Protein AF-A0A958B9P5-F1 (afdb_monomer)

Secondary structure (DSSP, 8-state):
----EEEEEEEEEETTTEEEEEEEEE-TT-----HHHHHHHHHHH-TT--EE--PPPGGG---SS--EEEEEPPTT----TTT-HHHHHHHHHHH--

Nearest PDB structures (foldseek):
  7oyb-assembly1_Y2  TM=4.780E-01  e=2.927E-01  Danio rerio
  8p5d-assembly1_SY0  TM=4.773E-01  e=3.104E-01  Spraguea lophii 42_110
  6hcq-assembly1_Z2  TM=4.654E-01  e=2.927E-01  Oryctolagus cuniculus
  6dxi-assembly1_A  TM=3.518E-01  e=1.434E+00  Nostoc sp.
  3tfe-assembly2_B  TM=3.453E-01  e=5.232E+00  Nostoc sp. PCC 7120 = FACHB-418

Structure (mmCIF, N/CA/C/O backbone):
data_AF-A0A958B9P5-F1
#
_entry.id   AF-A0A958B9P5-F1
#
loop_
_atom_site.group_PDB
_atom_site.id
_atom_site.type_symbol
_atom_site.label_atom_id
_atom_site.label_alt_id
_atom_site.label_comp_id
_atom_site.label_asym_id
_atom_site.label_entity_id
_atom_site.label_seq_id
_atom_site.pdbx_PDB_ins_code
_atom_site.Cartn_x
_atom_site.Cartn_y
_atom_site.Cartn_z
_atom_site.occupancy
_atom_site.B_iso_or_equiv
_atom_site.auth_seq_id
_atom_site.auth_comp_id
_atom_site.auth_asym_id
_atom_site.auth_atom_id
_atom_site.pdbx_PDB_model_num
ATOM 1 N N . MET A 1 1 ? -9.042 -15.551 11.762 1.00 55.03 1 MET A N 1
ATOM 2 C CA . MET A 1 1 ? -9.021 -14.893 10.440 1.00 55.03 1 MET A CA 1
ATOM 3 C C . MET A 1 1 ? -9.470 -13.467 10.673 1.00 55.03 1 MET A C 1
ATOM 5 O O . MET A 1 1 ? -10.375 -13.279 11.473 1.00 55.03 1 MET A O 1
ATOM 9 N N . THR A 1 2 ? -8.757 -12.481 10.140 1.00 61.97 2 THR A N 1
ATOM 10 C CA . THR A 1 2 ? -9.078 -11.067 10.376 1.00 61.97 2 THR A CA 1
ATOM 11 C C . THR A 1 2 ? -10.242 -10.676 9.473 1.00 61.97 2 THR A C 1
ATOM 13 O O . THR A 1 2 ? -10.171 -10.958 8.283 1.00 61.97 2 THR A O 1
ATOM 16 N N . ASP A 1 3 ? -11.260 -9.987 9.992 1.00 89.06 3 ASP A N 1
ATOM 17 C CA . ASP A 1 3 ? -12.396 -9.466 9.205 1.00 89.06 3 ASP A CA 1
ATOM 18 C C . ASP A 1 3 ? -12.010 -8.238 8.352 1.00 89.06 3 ASP A C 1
ATOM 20 O O . ASP A 1 3 ? -12.790 -7.304 8.174 1.00 89.06 3 ASP A O 1
ATOM 24 N N . ALA A 1 4 ? -10.765 -8.182 7.879 1.00 95.38 4 ALA A N 1
ATOM 25 C CA . ALA A 1 4 ? -10.291 -7.098 7.038 1.00 95.38 4 ALA A CA 1
ATOM 26 C C . ALA A 1 4 ? -10.899 -7.237 5.636 1.00 95.38 4 ALA A C 1
ATOM 28 O O . ALA A 1 4 ? -10.882 -8.306 5.030 1.00 95.38 4 ALA A O 1
ATOM 29 N N . LEU A 1 5 ? -11.424 -6.133 5.123 1.00 96.75 5 LEU A N 1
ATOM 30 C CA . LEU A 1 5 ? -11.968 -6.001 3.784 1.00 96.75 5 LEU A CA 1
ATOM 31 C C . LEU A 1 5 ? -10.946 -5.312 2.889 1.00 96.75 5 LEU A C 1
ATOM 33 O O . LEU A 1 5 ? -10.287 -4.363 3.314 1.00 96.75 5 LEU A O 1
ATOM 37 N N . VAL A 1 6 ? -10.868 -5.756 1.636 1.00 97.69 6 VAL A N 1
ATOM 38 C CA . VAL A 1 6 ? -10.114 -5.082 0.578 1.00 97.69 6 VAL A CA 1
ATOM 39 C C . VAL A 1 6 ? -11.104 -4.518 -0.429 1.00 97.69 6 VAL A C 1
ATOM 41 O O . VAL A 1 6 ? -11.823 -5.256 -1.098 1.00 97.69 6 VAL A O 1
ATOM 44 N N . GLN A 1 7 ? -11.146 -3.196 -0.538 1.00 98.00 7 GLN A N 1
ATOM 45 C CA . GLN A 1 7 ? -11.993 -2.489 -1.489 1.00 98.00 7 GLN A CA 1
ATOM 46 C C . GLN A 1 7 ? -11.133 -1.922 -2.616 1.00 98.00 7 GLN A C 1
ATOM 48 O O . GLN A 1 7 ? -10.230 -1.125 -2.366 1.00 98.00 7 GLN A O 1
ATOM 53 N N . THR A 1 8 ? -11.462 -2.267 -3.862 1.00 97.88 8 THR A N 1
ATOM 54 C CA . THR A 1 8 ? -10.938 -1.557 -5.037 1.00 97.88 8 THR A CA 1
ATOM 55 C C . THR A 1 8 ? -11.691 -0.245 -5.214 1.00 97.88 8 THR A C 1
ATOM 57 O O . THR A 1 8 ? -12.921 -0.244 -5.251 1.00 97.88 8 THR A O 1
ATOM 60 N N . VAL A 1 9 ? -10.960 0.865 -5.304 1.00 98.00 9 VAL A N 1
ATOM 61 C CA . VAL A 1 9 ? -11.544 2.201 -5.471 1.00 98.00 9 VAL A CA 1
ATOM 62 C C . VAL A 1 9 ? -11.522 2.608 -6.939 1.00 98.00 9 VAL A C 1
ATOM 64 O O . VAL A 1 9 ? -12.569 2.883 -7.515 1.00 98.00 9 VAL A O 1
ATOM 67 N N . GLU A 1 10 ? -10.339 2.622 -7.548 1.00 98.06 10 GLU A N 1
ATOM 68 C CA . GLU A 1 10 ? -10.150 3.014 -8.945 1.00 98.06 10 GLU A CA 1
ATOM 69 C C . GLU A 1 10 ? -8.815 2.502 -9.498 1.00 98.06 10 GLU 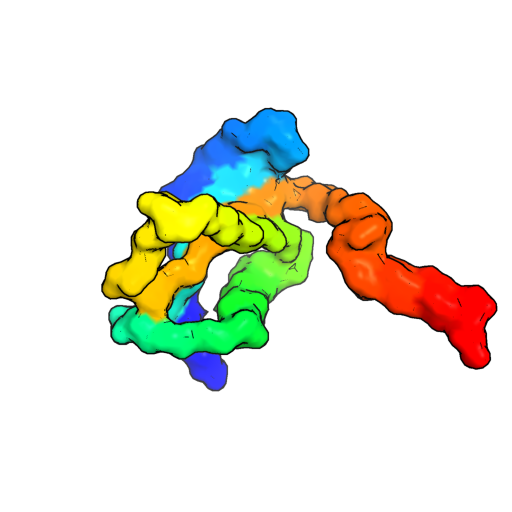A C 1
ATOM 71 O O . GLU A 1 10 ? -7.918 2.112 -8.746 1.00 98.06 10 GLU A O 1
ATOM 76 N N . THR A 1 11 ? -8.669 2.553 -10.821 1.00 97.94 11 THR A N 1
ATOM 77 C CA . THR A 1 11 ? -7.416 2.272 -11.526 1.00 97.94 11 THR A CA 1
ATOM 78 C C . THR A 1 11 ? -7.056 3.470 -12.394 1.00 97.94 11 THR A C 1
ATOM 80 O O . THR A 1 11 ? -7.879 3.938 -13.180 1.00 97.94 11 THR A O 1
ATOM 83 N N . PHE A 1 12 ? -5.820 3.952 -12.279 1.00 97.25 12 PHE A N 1
ATOM 84 C CA . PHE A 1 12 ? -5.333 5.111 -13.024 1.00 97.25 12 PHE A CA 1
ATOM 85 C C . PHE A 1 12 ? -3.875 4.937 -13.461 1.00 97.25 12 PHE A C 1
ATOM 87 O O . PHE A 1 12 ? -3.131 4.109 -12.936 1.00 97.25 12 PHE A O 1
ATOM 94 N N . HIS A 1 13 ? -3.452 5.727 -14.449 1.00 96.69 13 HIS A N 1
ATOM 95 C CA . HIS A 1 13 ? -2.075 5.710 -14.932 1.00 96.69 13 HIS A CA 1
ATOM 96 C C . HIS A 1 13 ? -1.180 6.620 -14.081 1.00 96.69 13 HIS A C 1
ATOM 98 O O . HIS A 1 13 ? -1.386 7.832 -14.032 1.00 96.69 13 HIS A O 1
ATOM 104 N N . ALA A 1 14 ? -0.155 6.044 -13.456 1.00 94.00 14 ALA A N 1
ATOM 105 C CA . ALA A 1 14 ? 0.891 6.757 -12.735 1.00 94.00 14 ALA A CA 1
ATOM 106 C C . ALA A 1 14 ? 2.201 6.712 -13.551 1.00 94.00 14 ALA A C 1
ATOM 108 O O . ALA A 1 14 ? 2.694 5.615 -13.822 1.00 94.00 14 ALA A O 1
ATOM 109 N N . PRO A 1 15 ? 2.825 7.856 -13.901 1.00 88.38 15 PRO A N 1
ATOM 110 C CA . PRO A 1 15 ? 3.951 7.901 -14.845 1.00 88.38 15 PRO A CA 1
ATOM 111 C C . PRO A 1 15 ? 5.142 6.974 -14.538 1.00 88.38 15 PRO A C 1
ATOM 113 O O . PRO A 1 15 ? 5.820 6.533 -15.457 1.00 88.38 15 PRO A O 1
ATOM 116 N N . GLN A 1 16 ? 5.404 6.668 -13.261 1.00 86.62 16 GLN A N 1
ATOM 117 C CA . GLN A 1 16 ? 6.530 5.818 -12.831 1.00 86.62 16 GLN A CA 1
ATOM 118 C C . GLN A 1 16 ? 6.158 4.344 -12.626 1.00 86.62 16 GLN A C 1
ATOM 120 O O . GLN A 1 16 ? 7.035 3.488 -12.517 1.00 86.62 16 GLN A O 1
ATOM 125 N N . TRP A 1 17 ? 4.865 4.044 -12.538 1.00 90.19 17 TRP A N 1
ATOM 126 C CA . TRP A 1 17 ? 4.375 2.725 -12.142 1.00 90.19 17 TRP A CA 1
ATOM 127 C C . TRP A 1 17 ? 3.429 2.104 -13.161 1.00 90.19 17 TRP A C 1
ATOM 129 O O . TRP A 1 17 ? 3.101 0.937 -13.018 1.00 90.19 17 TRP A O 1
ATOM 139 N N . GLY A 1 18 ? 3.015 2.827 -14.201 1.00 93.31 18 GLY A N 1
ATOM 140 C CA . GLY A 1 18 ? 2.043 2.338 -15.173 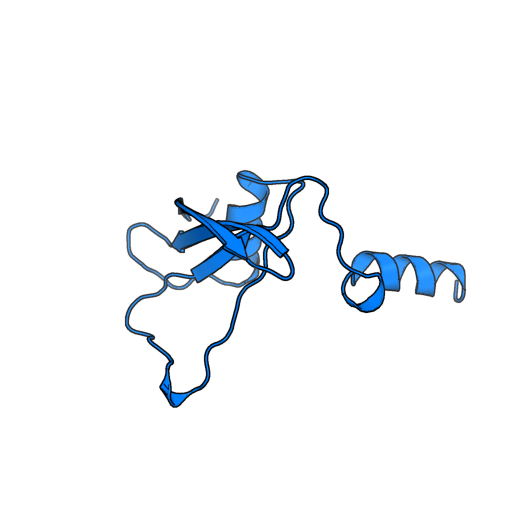1.00 93.31 18 GLY A CA 1
ATOM 141 C C . GLY A 1 18 ? 0.620 2.353 -14.611 1.00 93.31 18 GLY A C 1
ATOM 142 O O . GLY A 1 18 ? 0.231 3.296 -13.930 1.00 93.31 18 GLY A O 1
ATOM 143 N N . SER A 1 19 ? -0.178 1.333 -14.936 1.00 96.50 19 SER A N 1
ATOM 144 C CA . SER A 1 19 ? -1.566 1.217 -14.464 1.00 96.50 19 SER A CA 1
ATOM 145 C C . SER A 1 19 ? -1.614 0.743 -13.009 1.00 96.50 19 SER A C 1
ATOM 147 O O . SER A 1 19 ? -1.361 -0.428 -12.719 1.00 96.50 19 SER A O 1
ATOM 149 N N . VAL A 1 20 ? -1.918 1.661 -12.097 1.00 97.56 20 VAL A N 1
ATOM 150 C CA . VAL A 1 20 ? -1.958 1.428 -10.652 1.00 97.56 20 VAL A CA 1
ATOM 151 C C . VAL A 1 20 ? -3.407 1.346 -10.194 1.00 97.56 20 VAL A C 1
ATOM 153 O O . VAL A 1 20 ? -4.242 2.146 -10.610 1.00 97.56 20 VAL A O 1
ATOM 156 N N . THR A 1 21 ? -3.709 0.388 -9.321 1.00 98.19 21 THR A N 1
ATOM 157 C CA . THR A 1 21 ? -5.039 0.237 -8.717 1.00 98.19 21 THR A CA 1
ATOM 158 C C . THR A 1 21 ? -5.002 0.681 -7.264 1.00 98.19 21 THR A C 1
ATOM 160 O O . THR A 1 21 ? -4.230 0.151 -6.467 1.00 98.19 21 THR A O 1
ATOM 163 N N . TYR A 1 22 ? -5.831 1.660 -6.923 1.00 97.94 22 TYR A N 1
ATOM 164 C CA . TYR A 1 22 ? -5.984 2.153 -5.563 1.00 97.94 22 TYR A CA 1
ATOM 165 C C . TYR A 1 22 ? -6.933 1.248 -4.773 1.00 97.94 22 TYR A C 1
ATOM 167 O O . TYR A 1 22 ? -8.075 1.001 -5.175 1.00 97.94 22 TYR A O 1
ATOM 175 N N . LEU A 1 23 ? -6.440 0.764 -3.635 1.00 98.38 23 LEU A N 1
ATOM 176 C CA . LEU A 1 23 ? -7.139 -0.108 -2.708 1.00 98.38 23 LEU A CA 1
ATOM 177 C C . LEU A 1 23 ? -7.274 0.551 -1.331 1.00 98.38 23 LEU A C 1
ATOM 179 O O . LEU A 1 23 ? -6.380 1.262 -0.858 1.00 98.38 23 LEU A O 1
ATOM 183 N N . LYS A 1 24 ? -8.373 0.230 -0.652 1.00 97.81 24 LYS A N 1
ATOM 184 C CA . LYS A 1 24 ? -8.557 0.460 0.783 1.00 97.81 24 LYS A CA 1
ATOM 185 C C . LYS A 1 24 ? -8.575 -0.875 1.511 1.00 97.81 24 LYS A C 1
ATOM 187 O O . LYS A 1 24 ? -9.269 -1.791 1.078 1.00 97.81 24 LYS A O 1
ATOM 192 N N . VAL A 1 25 ? -7.865 -0.951 2.630 1.00 97.69 25 VAL A N 1
ATOM 193 C CA . VAL A 1 25 ? -7.915 -2.080 3.563 1.00 97.69 25 VAL A CA 1
ATOM 194 C C . VAL A 1 25 ? -8.403 -1.575 4.914 1.00 97.69 25 VAL A C 1
ATOM 196 O O . VAL A 1 25 ? -7.851 -0.614 5.445 1.00 97.69 25 VAL A O 1
ATOM 199 N N . TYR A 1 26 ? -9.468 -2.168 5.445 1.00 97.50 26 TYR A N 1
ATOM 200 C CA . TYR A 1 26 ? -10.116 -1.723 6.685 1.00 97.50 26 TYR A CA 1
ATOM 201 C C . TYR A 1 26 ? -10.990 -2.838 7.263 1.00 97.50 26 TYR A C 1
ATOM 203 O O . TYR A 1 26 ? -11.361 -3.764 6.549 1.00 97.50 26 TYR A O 1
ATOM 211 N N . THR A 1 27 ? -11.344 -2.767 8.544 1.00 97.06 27 THR A N 1
ATOM 212 C CA . THR A 1 27 ? -12.404 -3.623 9.107 1.00 97.06 27 THR A CA 1
ATOM 213 C C . THR A 1 27 ? -13.760 -2.916 9.013 1.00 97.06 27 THR A C 1
ATOM 215 O O . THR A 1 27 ? -13.790 -1.684 9.007 1.00 97.06 27 THR A O 1
ATOM 218 N N . PRO A 1 28 ? -14.900 -3.636 8.991 1.00 95.50 28 PRO A N 1
ATOM 219 C CA . PRO A 1 28 ? -16.231 -3.019 8.952 1.00 95.50 28 PRO A CA 1
ATOM 220 C C . PRO A 1 28 ? -16.488 -1.987 10.060 1.00 95.50 28 PRO A C 1
ATOM 222 O O . PRO A 1 28 ? -17.267 -1.058 9.872 1.00 95.50 28 PRO A O 1
ATOM 225 N N . ASP A 1 29 ? -15.835 -2.156 11.211 1.00 94.94 29 ASP A N 1
ATOM 226 C CA . ASP A 1 29 ? -15.910 -1.275 12.378 1.00 94.94 29 ASP A CA 1
ATOM 227 C C . ASP A 1 29 ? -14.726 -0.295 12.496 1.00 94.94 29 ASP A C 1
ATOM 229 O O . ASP A 1 29 ? -14.587 0.372 13.519 1.00 94.94 29 ASP A O 1
ATOM 233 N N . TYR A 1 30 ? -13.879 -0.203 11.464 1.00 93.94 30 TYR A N 1
ATOM 234 C CA . TYR A 1 30 ? -12.695 0.661 11.395 1.00 93.94 30 TYR A CA 1
ATOM 235 C C . TYR A 1 30 ? -11.752 0.526 12.595 1.00 93.94 30 TYR A C 1
ATOM 237 O O . TYR A 1 30 ? -11.180 1.509 13.064 1.00 93.94 30 TYR A O 1
ATOM 245 N N . LYS A 1 31 ? -11.573 -0.689 13.111 1.00 95.12 31 LYS A N 1
ATOM 246 C CA . LYS A 1 31 ? -10.540 -0.976 14.104 1.00 95.12 31 LYS A CA 1
ATOM 247 C C . LYS A 1 31 ? -9.147 -0.917 13.468 1.00 95.12 31 LYS A C 1
ATOM 249 O O . LYS A 1 31 ? -8.989 -1.282 12.301 1.00 95.12 31 LYS A O 1
ATOM 254 N N . PRO A 1 32 ? -8.120 -0.518 14.240 1.00 95.25 32 PRO A N 1
ATOM 255 C CA . PRO A 1 32 ? -6.740 -0.576 13.781 1.00 95.25 32 PRO 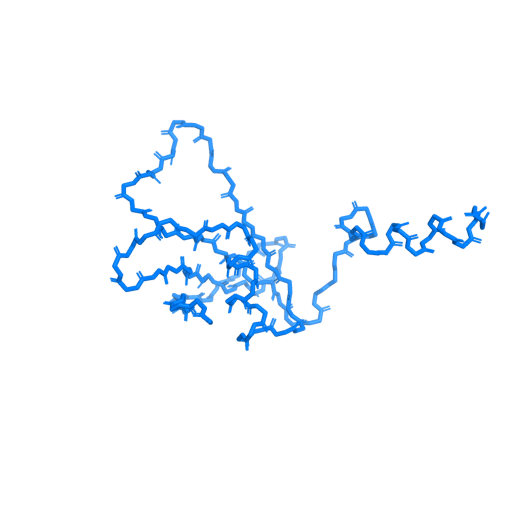A CA 1
ATOM 256 C C . PRO A 1 32 ? -6.348 -1.983 13.325 1.00 95.25 32 PRO A C 1
ATOM 258 O O . PRO A 1 32 ? -6.658 -2.975 13.991 1.00 95.25 32 PRO A O 1
ATOM 261 N N . LEU A 1 33 ? -5.598 -2.053 12.229 1.00 95.50 33 LEU A N 1
ATOM 262 C CA . LEU A 1 33 ? -4.957 -3.270 11.748 1.00 95.50 33 LEU A CA 1
ATOM 263 C C . LEU A 1 33 ? -3.447 -3.170 11.975 1.00 95.50 33 LEU A C 1
ATOM 265 O O . LEU A 1 33 ? -2.825 -2.126 11.781 1.00 95.50 33 LEU A O 1
ATOM 269 N N . SER A 1 34 ? -2.827 -4.276 12.373 1.00 95.69 34 SER A N 1
ATOM 270 C CA . SER A 1 34 ? -1.370 -4.388 12.316 1.00 95.69 34 SER A CA 1
ATOM 271 C C . SER A 1 34 ? -0.898 -4.483 10.864 1.00 95.69 34 SER A C 1
ATOM 273 O O . SER A 1 34 ? -1.637 -4.937 9.988 1.00 95.69 34 SER A O 1
ATOM 275 N N . TRP A 1 35 ? 0.371 -4.147 10.622 1.00 95.12 35 TRP A N 1
ATOM 276 C CA . TRP A 1 35 ? 0.996 -4.323 9.308 1.00 95.12 35 TRP A CA 1
ATOM 277 C C . TRP A 1 35 ? 0.797 -5.742 8.749 1.00 95.12 35 TRP A C 1
ATOM 279 O O . TRP A 1 35 ? 0.437 -5.901 7.586 1.00 95.12 35 TRP A O 1
ATOM 289 N N . LEU A 1 36 ? 0.951 -6.775 9.589 1.00 96.19 36 LEU A N 1
ATOM 290 C CA . LEU A 1 36 ? 0.789 -8.171 9.174 1.00 96.19 36 LEU A CA 1
ATOM 291 C C . LEU A 1 36 ? -0.648 -8.477 8.732 1.00 96.19 36 LEU A C 1
ATOM 293 O O . LEU A 1 36 ? -0.850 -9.226 7.783 1.00 96.19 36 LEU A O 1
ATOM 297 N N . GLN A 1 37 ? -1.647 -7.892 9.396 1.00 96.88 37 GLN A N 1
ATOM 298 C CA . GLN A 1 37 ? -3.048 -8.075 9.017 1.00 96.88 37 GLN A CA 1
ATOM 299 C C . GLN A 1 37 ? -3.382 -7.370 7.702 1.00 96.88 37 GLN A C 1
ATOM 301 O O . GLN A 1 37 ? -4.108 -7.941 6.893 1.00 96.88 37 GLN A O 1
ATOM 306 N N . VAL A 1 38 ? -2.838 -6.169 7.470 1.00 97.06 38 VAL A N 1
ATOM 307 C CA . VAL A 1 38 ? -2.975 -5.469 6.182 1.00 97.06 38 VAL A CA 1
ATOM 308 C C . VAL A 1 38 ? -2.324 -6.285 5.066 1.00 97.06 38 VAL A C 1
ATOM 310 O O . VAL 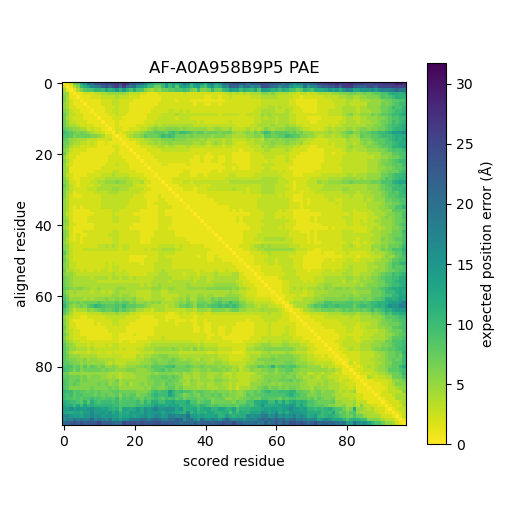A 1 38 ? -2.942 -6.501 4.026 1.00 97.06 38 VAL A O 1
ATOM 313 N N . TRP A 1 39 ? -1.107 -6.786 5.304 1.00 96.38 39 TRP A N 1
ATOM 314 C CA . TRP A 1 39 ? -0.391 -7.642 4.359 1.00 96.38 39 TRP A CA 1
ATOM 315 C C . TRP A 1 39 ? -1.175 -8.918 4.035 1.00 96.38 39 TRP A C 1
ATOM 317 O O . TRP A 1 39 ? -1.360 -9.209 2.859 1.00 96.38 39 TRP A O 1
ATOM 327 N N . GLN A 1 40 ? -1.686 -9.630 5.045 1.00 96.81 40 GLN A N 1
ATOM 328 C CA . GLN A 1 40 ? -2.456 -10.863 4.846 1.00 96.81 40 GLN A CA 1
ATOM 329 C C . GLN A 1 40 ? -3.750 -10.603 4.066 1.00 96.81 40 GLN A C 1
ATOM 331 O O . GLN A 1 40 ? -4.035 -11.306 3.107 1.00 96.81 40 GLN A O 1
ATOM 336 N N . ALA A 1 41 ? -4.507 -9.563 4.432 1.00 97.19 41 ALA A N 1
ATOM 337 C CA . ALA A 1 41 ? -5.736 -9.213 3.723 1.00 97.19 41 ALA A CA 1
ATOM 338 C C . ALA A 1 41 ? -5.466 -8.897 2.244 1.00 97.19 41 ALA A C 1
ATOM 340 O O . ALA A 1 41 ? -6.221 -9.310 1.368 1.00 97.19 41 ALA A O 1
ATOM 341 N N . PHE A 1 42 ? -4.370 -8.189 1.960 1.00 97.38 42 PHE A N 1
ATOM 342 C CA . PHE A 1 42 ? -3.946 -7.909 0.594 1.00 97.38 42 PHE A CA 1
ATOM 343 C C . PHE A 1 42 ? -3.545 -9.183 -0.165 1.00 97.38 42 PHE A C 1
ATOM 345 O O . PHE A 1 42 ? -4.030 -9.386 -1.276 1.00 97.38 42 PHE A O 1
ATOM 352 N N . THR A 1 43 ? -2.693 -10.042 0.405 1.00 97.00 43 THR A N 1
ATOM 353 C CA . THR A 1 43 ? -2.194 -11.248 -0.281 1.00 97.00 43 THR A CA 1
ATOM 354 C C . THR A 1 43 ? -3.247 -12.345 -0.421 1.00 97.00 43 THR A C 1
ATOM 356 O O . THR A 1 43 ? -3.180 -13.106 -1.383 1.00 97.00 43 THR A O 1
ATOM 359 N N . ASP A 1 44 ? -4.253 -12.390 0.454 1.00 96.88 44 ASP A N 1
ATOM 360 C CA . ASP A 1 44 ? -5.407 -13.289 0.312 1.00 96.88 44 ASP A CA 1
ATOM 361 C C . ASP A 1 44 ? -6.223 -12.971 -0.954 1.00 96.88 44 ASP A C 1
ATOM 363 O O . ASP A 1 44 ? -6.778 -13.873 -1.583 1.00 96.88 44 ASP A O 1
ATOM 367 N N . VAL A 1 45 ? -6.280 -11.694 -1.352 1.00 96.88 45 VAL A N 1
ATOM 368 C CA . VAL A 1 45 ? -6.997 -11.239 -2.556 1.00 96.88 45 VAL A CA 1
ATOM 369 C C . VAL A 1 45 ? -6.073 -11.168 -3.780 1.00 96.88 45 VAL A C 1
ATOM 371 O O . VAL A 1 45 ? -6.499 -11.463 -4.897 1.00 96.88 45 VAL A O 1
ATOM 374 N N . TYR A 1 46 ? -4.806 -10.792 -3.586 1.00 96.50 46 TYR A N 1
ATOM 375 C CA . TYR A 1 46 ? -3.831 -10.521 -4.646 1.00 96.50 46 TYR A CA 1
ATOM 376 C C . TYR A 1 46 ? -2.460 -11.172 -4.351 1.00 96.50 46 TYR A C 1
ATOM 378 O O . TYR A 1 46 ? -1.479 -10.464 -4.103 1.00 96.50 46 TYR A O 1
ATOM 386 N N . PRO A 1 47 ? -2.350 -12.512 -4.395 1.00 95.69 47 PRO A N 1
ATOM 387 C CA . PRO A 1 47 ? -1.185 -13.245 -3.880 1.00 95.69 47 PRO A CA 1
ATOM 388 C C . PRO A 1 47 ? 0.135 -12.945 -4.605 1.00 95.69 47 PRO A C 1
ATOM 390 O O . PRO A 1 47 ? 1.188 -12.907 -3.973 1.00 95.69 47 PRO A O 1
ATOM 393 N N . ASP A 1 48 ? 0.083 -12.674 -5.911 1.00 95.19 48 ASP A N 1
ATOM 394 C CA . ASP A 1 48 ? 1.268 -12.476 -6.762 1.00 95.19 48 ASP A CA 1
ATOM 395 C C . ASP A 1 48 ? 1.458 -11.013 -7.193 1.00 95.19 48 ASP A C 1
ATOM 397 O O . ASP A 1 48 ? 2.048 -10.710 -8.236 1.00 95.19 48 ASP A O 1
ATOM 401 N N . ARG A 1 49 ? 0.911 -10.071 -6.416 1.00 96.62 49 ARG A N 1
ATOM 402 C CA . ARG A 1 49 ? 0.946 -8.641 -6.736 1.00 96.62 49 ARG A CA 1
ATOM 403 C C . ARG A 1 49 ? 1.802 -7.874 -5.743 1.00 96.62 49 ARG A C 1
ATOM 405 O O . ARG A 1 49 ? 1.883 -8.195 -4.563 1.00 96.62 49 ARG A O 1
ATOM 412 N N . TRP A 1 50 ? 2.410 -6.803 -6.236 1.00 96.44 50 TRP A N 1
ATOM 413 C CA . TRP A 1 50 ? 3.078 -5.814 -5.401 1.00 96.44 50 TRP A CA 1
ATOM 414 C C . TRP A 1 50 ? 2.156 -4.626 -5.172 1.00 96.44 50 TRP A C 1
ATOM 416 O O . TRP A 1 50 ? 1.439 -4.203 -6.079 1.00 96.44 50 TRP A O 1
ATOM 426 N N . ALA A 1 51 ? 2.218 -4.057 -3.977 1.00 96.69 51 ALA A N 1
ATOM 427 C CA . ALA A 1 51 ? 1.589 -2.789 -3.659 1.00 96.69 51 ALA A CA 1
ATOM 428 C C . ALA A 1 51 ? 2.551 -1.918 -2.855 1.00 96.69 51 ALA A C 1
ATOM 430 O O . ALA A 1 51 ? 3.458 -2.421 -2.187 1.00 96.69 51 ALA A O 1
ATOM 431 N N . ILE A 1 52 ? 2.345 -0.610 -2.935 1.00 94.25 52 ILE A N 1
ATOM 432 C CA . ILE A 1 52 ? 3.055 0.375 -2.123 1.00 94.25 52 ILE A CA 1
ATOM 433 C C . ILE A 1 52 ? 2.063 1.102 -1.225 1.00 94.25 52 ILE A C 1
ATOM 435 O O . ILE A 1 52 ? 0.930 1.364 -1.624 1.00 94.25 52 ILE A O 1
ATOM 439 N N . GLU A 1 53 ? 2.512 1.442 -0.026 1.00 94.44 53 GLU A N 1
ATOM 440 C CA . GLU A 1 53 ? 1.854 2.401 0.854 1.00 94.44 53 GLU A CA 1
ATOM 441 C C . GLU A 1 53 ? 2.656 3.704 0.800 1.00 94.44 53 GLU A C 1
ATOM 443 O O . GLU A 1 53 ? 3.891 3.688 0.827 1.00 94.44 53 GLU A O 1
ATOM 448 N N . LEU A 1 54 ? 1.959 4.831 0.680 1.00 92.12 54 LEU A N 1
ATOM 449 C CA . LEU A 1 54 ? 2.566 6.155 0.645 1.00 92.12 54 LEU A CA 1
ATOM 450 C C . LEU A 1 54 ? 2.267 6.875 1.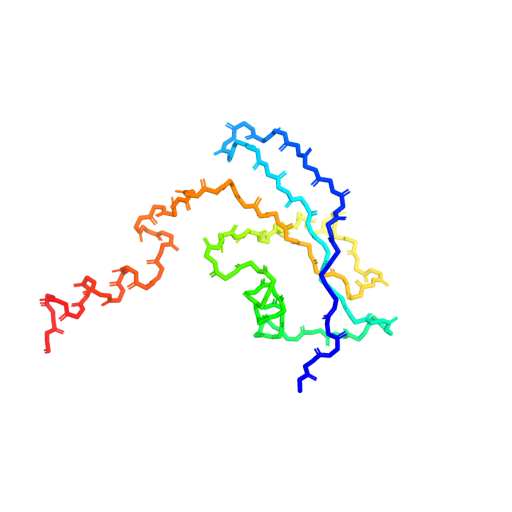954 1.00 92.12 54 LEU A C 1
ATOM 452 O O . LEU A 1 54 ? 1.114 6.981 2.362 1.00 92.12 54 LEU A O 1
ATOM 456 N N . TYR A 1 55 ? 3.311 7.415 2.574 1.00 92.12 55 TYR A N 1
ATOM 457 C CA . TYR A 1 55 ? 3.182 8.255 3.756 1.00 92.12 55 TYR A CA 1
ATOM 458 C C . TYR A 1 55 ? 3.181 9.723 3.320 1.00 92.12 55 TYR A C 1
ATOM 460 O O . TYR A 1 55 ? 4.178 10.176 2.744 1.00 92.12 55 TYR A O 1
ATOM 468 N N . PRO A 1 56 ? 2.084 10.468 3.545 1.00 92.38 56 PRO A N 1
ATOM 469 C CA . PRO A 1 56 ? 2.023 11.867 3.155 1.00 92.38 56 PRO A CA 1
ATOM 470 C C . PRO A 1 56 ? 2.964 12.718 4.024 1.00 92.38 56 PRO A C 1
ATOM 472 O O . PRO A 1 56 ? 3.330 12.318 5.137 1.00 92.38 56 PRO A O 1
ATOM 475 N N . PRO A 1 57 ? 3.337 13.927 3.567 1.00 96.81 57 PRO A N 1
ATOM 476 C CA . PRO A 1 57 ? 3.928 14.933 4.440 1.00 96.81 57 PRO A CA 1
ATOM 477 C C . PRO A 1 57 ? 3.066 15.150 5.691 1.00 96.81 57 PRO A C 1
ATOM 479 O O . PRO A 1 57 ? 1.843 15.136 5.610 1.00 96.81 57 PRO A O 1
ATOM 482 N N . ALA A 1 58 ? 3.686 15.435 6.841 1.00 95.75 58 ALA A N 1
ATOM 483 C CA . ALA A 1 58 ? 2.969 15.546 8.119 1.00 95.75 58 ALA A CA 1
ATOM 484 C C . ALA A 1 58 ? 1.789 16.541 8.096 1.00 95.75 58 ALA A C 1
ATOM 486 O O . ALA A 1 58 ? 0.763 16.300 8.720 1.00 95.75 58 ALA A O 1
ATOM 487 N N . LYS A 1 59 ? 1.915 17.639 7.340 1.00 96.12 59 LYS A N 1
ATOM 488 C CA . LYS A 1 59 ? 0.862 18.659 7.166 1.00 96.12 59 LYS A CA 1
ATOM 489 C C . LYS A 1 59 ? -0.343 18.199 6.328 1.00 96.12 59 LYS A C 1
ATOM 491 O O . LYS A 1 59 ? -1.354 18.886 6.304 1.00 96.12 59 LYS A O 1
ATOM 496 N N . GLU A 1 60 ? -0.202 17.095 5.605 1.00 94.69 60 GLU A N 1
ATOM 497 C CA . GLU A 1 60 ? -1.213 16.496 4.726 1.00 94.69 60 GLU A CA 1
ATOM 498 C C . GLU A 1 60 ? -1.750 15.179 5.310 1.00 94.69 60 GLU A C 1
ATOM 500 O O . GLU A 1 60 ? -2.543 14.495 4.667 1.00 94.69 60 GLU A O 1
ATOM 505 N N . LEU A 1 61 ? -1.327 14.809 6.527 1.00 92.38 61 LEU A N 1
ATOM 506 C CA . LEU A 1 61 ? -1.824 13.620 7.204 1.00 92.38 61 LEU A CA 1
ATOM 507 C C . LEU A 1 61 ? -3.304 13.797 7.552 1.00 92.38 61 LEU A C 1
ATOM 509 O O . LEU A 1 61 ? -3.666 14.632 8.378 1.00 92.38 61 LEU A O 1
ATOM 513 N N . VAL A 1 62 ? -4.136 12.942 6.969 1.00 88.25 62 VAL A N 1
ATOM 514 C CA . VAL A 1 62 ? -5.527 12.740 7.374 1.00 88.25 62 VAL A CA 1
ATOM 515 C C . VAL A 1 62 ? -5.576 11.438 8.170 1.00 88.25 62 VAL A C 1
ATOM 517 O O . VAL A 1 62 ? -5.282 10.378 7.624 1.00 88.25 62 VAL A O 1
ATOM 520 N N . ASN A 1 63 ? -5.895 11.514 9.464 1.00 87.62 63 ASN A N 1
ATOM 521 C CA . ASN A 1 63 ? -5.892 10.366 10.382 1.00 87.62 63 ASN A C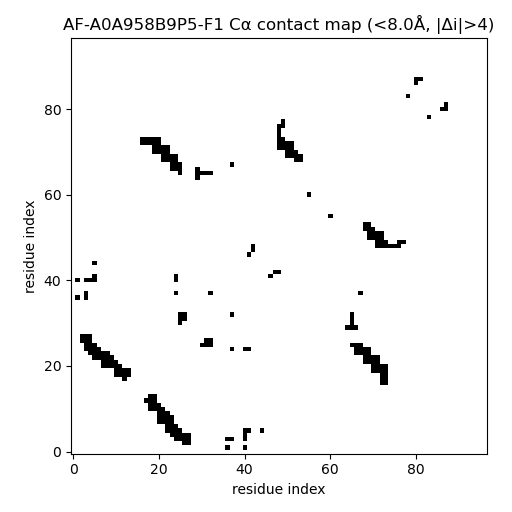A 1
ATOM 522 C C . ASN A 1 63 ? -7.212 10.269 11.161 1.00 87.62 63 ASN A C 1
ATOM 524 O O . ASN A 1 63 ? -7.232 10.129 12.382 1.00 87.62 63 ASN A O 1
ATOM 528 N N . ASP A 1 64 ? -8.320 10.381 10.434 1.00 89.88 64 ASP A N 1
ATOM 529 C CA . ASP A 1 64 ? -9.660 10.405 11.025 1.00 89.88 64 ASP A CA 1
ATOM 530 C C . ASP A 1 64 ? -10.294 9.006 11.097 1.00 89.88 64 ASP A C 1
ATOM 532 O O . ASP A 1 64 ? -11.310 8.801 11.759 1.00 89.88 64 ASP A O 1
ATOM 536 N N . THR A 1 65 ? -9.742 8.020 10.385 1.00 90.50 65 THR A N 1
ATOM 537 C CA . THR A 1 65 ? -10.278 6.652 10.325 1.00 90.50 65 THR A CA 1
ATOM 538 C C . THR A 1 65 ? -9.157 5.653 10.045 1.00 90.50 65 THR A C 1
ATOM 540 O O . THR A 1 65 ? -8.256 5.939 9.260 1.00 90.50 65 THR A O 1
ATOM 543 N N . HIS A 1 66 ? -9.223 4.459 10.645 1.00 93.88 66 HIS A N 1
ATOM 544 C CA . HIS A 1 66 ? -8.257 3.378 10.418 1.00 93.88 66 HIS A CA 1
ATOM 545 C C . HIS A 1 66 ? -8.501 2.670 9.075 1.00 93.88 66 HIS A C 1
ATOM 547 O O . HIS A 1 66 ? -8.946 1.523 9.016 1.00 93.88 66 HIS A O 1
ATOM 553 N N . VAL A 1 67 ? -8.223 3.389 7.987 1.00 94.81 67 VAL A N 1
ATOM 554 C CA . VAL A 1 67 ? -8.224 2.875 6.616 1.00 94.81 67 VAL A CA 1
ATOM 555 C C . VAL A 1 67 ? -6.804 2.935 6.076 1.00 94.81 67 VAL A C 1
ATOM 557 O O . VAL A 1 67 ? -6.163 3.982 6.099 1.00 94.81 67 VAL A O 1
ATOM 560 N N . TYR A 1 68 ? -6.327 1.810 5.561 1.00 95.44 68 TYR A N 1
AT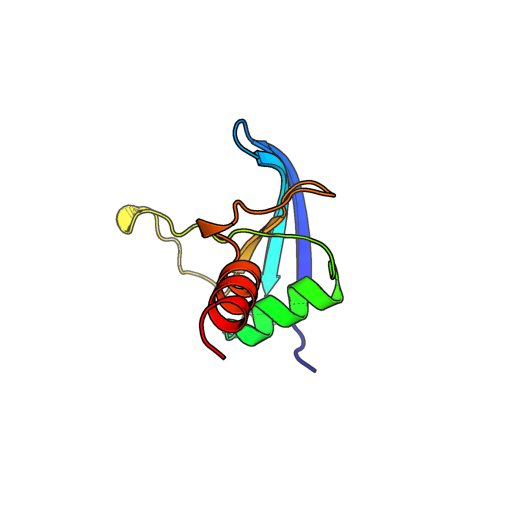OM 561 C CA . TYR A 1 68 ? -4.991 1.679 4.994 1.00 95.44 68 TYR A CA 1
ATOM 562 C C . TYR A 1 68 ? -5.084 1.770 3.476 1.00 95.44 68 TYR A C 1
ATOM 564 O O . TYR A 1 68 ? -5.949 1.148 2.852 1.00 95.44 68 TYR A O 1
ATOM 572 N N . HIS A 1 69 ? -4.211 2.574 2.881 1.00 96.31 69 HIS A N 1
ATOM 573 C CA . HIS A 1 69 ? -4.255 2.910 1.464 1.00 96.31 69 HIS A CA 1
ATOM 574 C C . HIS A 1 69 ? -3.100 2.243 0.733 1.00 96.31 69 HIS A C 1
ATOM 576 O O . HIS A 1 69 ? -1.935 2.542 0.986 1.00 96.31 69 HIS A O 1
ATOM 582 N N . LEU A 1 70 ? -3.441 1.339 -0.183 1.00 97.56 70 LEU A N 1
ATOM 583 C CA . LEU A 1 70 ? -2.464 0.620 -0.988 1.00 97.56 70 LEU A CA 1
ATOM 584 C C . LEU A 1 70 ? -2.629 0.996 -2.455 1.00 97.56 70 LEU A C 1
ATOM 586 O O . LEU A 1 70 ? -3.740 1.073 -2.977 1.00 97.56 70 LEU A O 1
ATOM 590 N N . TRP A 1 71 ? -1.507 1.174 -3.135 1.00 97.38 71 TRP A N 1
ATOM 591 C CA . TRP A 1 71 ? -1.444 1.341 -4.580 1.00 97.38 71 TRP A CA 1
ATOM 592 C C . TRP A 1 71 ? -0.844 0.076 -5.174 1.00 97.38 71 TRP A C 1
ATOM 594 O O . TRP A 1 71 ? 0.372 -0.125 -5.150 1.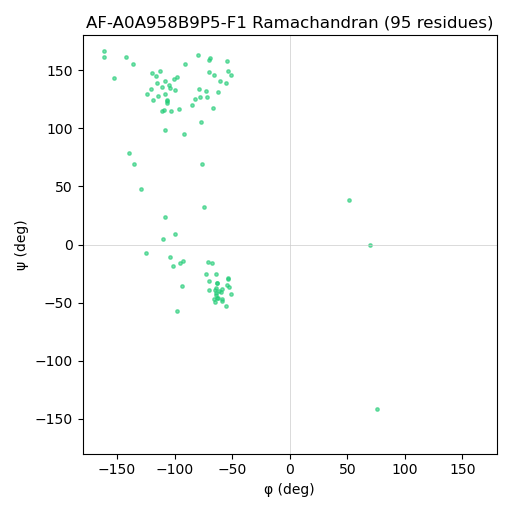00 97.38 71 TRP A O 1
ATOM 604 N N . MET A 1 72 ? -1.714 -0.805 -5.660 1.00 97.88 72 MET A N 1
ATOM 605 C CA . MET A 1 72 ? -1.316 -2.047 -6.307 1.00 97.88 72 MET A CA 1
ATOM 606 C C . MET A 1 72 ? -0.717 -1.747 -7.681 1.00 97.88 72 MET A C 1
ATOM 608 O O . MET A 1 72 ? -1.328 -1.078 -8.515 1.00 97.88 72 MET A O 1
ATOM 612 N N . LEU A 1 73 ? 0.481 -2.270 -7.906 1.00 97.56 73 LEU A N 1
ATOM 613 C CA . LEU A 1 73 ? 1.267 -2.084 -9.118 1.00 97.56 73 LEU A CA 1
ATOM 614 C C . LEU A 1 73 ? 0.763 -3.008 -10.246 1.00 97.56 73 LEU A C 1
ATOM 616 O O . LEU A 1 73 ? 0.017 -3.963 -9.974 1.00 97.56 73 LEU A O 1
ATOM 620 N N . PRO A 1 74 ? 1.134 -2.743 -11.515 1.00 96.44 74 PRO A N 1
ATOM 621 C CA . PRO A 1 74 ? 0.720 -3.568 -12.643 1.00 96.44 74 PRO A CA 1
ATOM 622 C C . PRO A 1 74 ? 1.070 -5.041 -12.468 1.00 96.44 74 PRO A C 1
ATOM 624 O O . PRO A 1 74 ? 1.983 -5.418 -11.733 1.00 96.44 74 PRO A O 1
ATOM 627 N N . GLU A 1 75 ? 0.352 -5.886 -13.195 1.00 94.25 75 GLU A N 1
ATOM 628 C CA . GLU A 1 75 ? 0.677 -7.303 -13.257 1.00 94.25 75 GLU A CA 1
ATOM 629 C C . GLU A 1 75 ? 2.077 -7.515 -13.835 1.00 94.25 75 GLU A C 1
ATOM 631 O O . GLU A 1 75 ? 2.501 -6.794 -14.739 1.00 94.25 75 GLU A O 1
ATOM 636 N N . GLY A 1 76 ? 2.818 -8.472 -13.278 1.00 91.94 76 GLY A N 1
ATOM 637 C CA . GLY A 1 76 ? 4.202 -8.732 -13.672 1.00 91.94 76 GLY A CA 1
ATOM 638 C C . GLY A 1 76 ? 5.198 -7.638 -13.271 1.00 91.94 76 GLY A C 1
ATOM 639 O O . GLY A 1 76 ? 6.391 -7.798 -13.528 1.00 91.94 76 GLY A O 1
ATOM 640 N N . TRP A 1 77 ? 4.760 -6.549 -12.622 1.00 94.25 77 TRP A N 1
ATOM 641 C CA . TRP A 1 77 ? 5.685 -5.557 -12.084 1.00 94.25 77 TRP A CA 1
ATOM 642 C C . TRP A 1 77 ? 6.580 -6.201 -11.026 1.00 94.25 77 TRP A C 1
ATOM 644 O O . TRP A 1 77 ? 6.091 -6.865 -10.113 1.00 94.25 77 TRP A O 1
ATOM 654 N N . MET A 1 78 ? 7.888 -5.972 -11.130 1.00 90.94 78 MET A N 1
ATOM 655 C CA . MET A 1 78 ? 8.876 -6.491 -10.190 1.00 90.94 78 MET A CA 1
ATOM 656 C C . MET A 1 78 ? 9.652 -5.344 -9.541 1.00 90.94 78 MET A C 1
ATOM 658 O O . MET A 1 78 ? 10.123 -4.448 -10.249 1.00 90.94 78 MET A O 1
ATOM 662 N N . PRO A 1 79 ? 9.841 -5.367 -8.210 1.00 90.44 79 PRO A N 1
ATOM 663 C CA . PRO A 1 79 ? 10.692 -4.396 -7.547 1.00 90.44 79 PRO A CA 1
ATOM 664 C C . PRO A 1 79 ? 12.139 -4.588 -7.976 1.00 90.44 79 PRO A C 1
ATOM 666 O O . PRO A 1 79 ? 12.606 -5.711 -8.153 1.00 90.44 79 PRO A O 1
ATOM 669 N N . LEU A 1 80 ? 12.873 -3.477 -8.058 1.00 88.19 80 LEU A N 1
ATOM 670 C CA . LEU A 1 80 ? 14.328 -3.510 -8.185 1.00 88.19 80 LEU A CA 1
ATOM 671 C C . LEU A 1 80 ? 14.920 -4.360 -7.047 1.00 88.19 80 LEU A C 1
ATOM 673 O O . LEU A 1 80 ? 14.403 -4.327 -5.929 1.00 88.19 80 LEU A O 1
ATOM 677 N N . ASP A 1 81 ? 16.052 -5.029 -7.268 1.00 83.88 81 ASP A N 1
ATOM 678 C CA . ASP A 1 81 ? 16.686 -5.884 -6.245 1.00 83.88 81 ASP A CA 1
ATOM 679 C C . ASP A 1 81 ? 16.908 -5.153 -4.912 1.00 83.88 81 ASP A C 1
ATOM 681 O O . ASP A 1 81 ? 16.707 -5.701 -3.828 1.00 83.88 81 ASP A O 1
ATOM 685 N N . ARG A 1 82 ? 17.243 -3.857 -4.971 1.00 84.81 82 ARG A N 1
ATOM 686 C CA .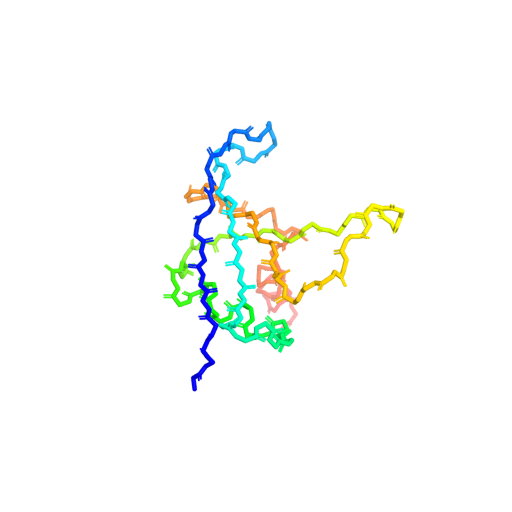 ARG A 1 82 ? 17.421 -3.016 -3.776 1.00 84.81 82 ARG A CA 1
ATOM 687 C C . ARG A 1 82 ? 16.131 -2.756 -2.983 1.00 84.81 82 ARG A C 1
ATOM 689 O O . ARG A 1 82 ? 16.222 -2.322 -1.837 1.00 84.81 82 ARG A O 1
ATOM 696 N N . MET A 1 83 ? 14.968 -3.000 -3.574 1.00 86.88 83 MET A N 1
ATOM 697 C CA . MET A 1 83 ? 13.641 -2.888 -2.959 1.00 86.88 83 MET A CA 1
ATOM 698 C C . MET A 1 83 ? 13.077 -4.261 -2.561 1.00 86.88 83 MET A C 1
ATOM 700 O O . MET A 1 83 ? 12.197 -4.332 -1.711 1.00 86.88 83 MET A O 1
ATOM 704 N N . ASN A 1 84 ? 13.600 -5.356 -3.122 1.00 89.50 84 ASN A N 1
ATOM 705 C CA . ASN A 1 84 ? 13.159 -6.714 -2.820 1.00 89.50 84 ASN A CA 1
ATOM 706 C C . ASN A 1 84 ? 13.986 -7.332 -1.682 1.00 89.50 84 ASN A C 1
ATOM 708 O O . ASN A 1 84 ? 15.050 -7.916 -1.903 1.00 89.50 84 ASN A O 1
ATOM 712 N N . LEU A 1 85 ? 13.486 -7.235 -0.449 1.00 86.06 85 LEU A N 1
ATOM 713 C CA . LEU A 1 85 ? 14.184 -7.767 0.724 1.00 86.06 85 LEU A CA 1
ATOM 714 C C . LEU A 1 85 ? 14.438 -9.283 0.620 1.00 86.06 85 LEU A C 1
ATOM 716 O O . LEU A 1 85 ? 15.521 -9.752 0.968 1.00 86.06 85 LEU A O 1
ATOM 720 N N . ALA A 1 86 ? 13.495 -10.048 0.067 1.00 86.19 86 ALA A N 1
ATOM 721 C CA . ALA A 1 86 ? 13.672 -11.485 -0.128 1.00 86.19 86 ALA A CA 1
ATOM 722 C C . ALA A 1 86 ? 14.795 -11.796 -1.134 1.00 86.19 86 ALA A C 1
ATOM 724 O O . ALA A 1 86 ? 15.581 -12.720 -0.916 1.00 86.19 86 ALA A O 1
ATOM 725 N N . ALA A 1 87 ? 14.920 -11.012 -2.211 1.00 84.00 87 ALA A N 1
ATOM 726 C CA . ALA A 1 87 ? 16.039 -11.137 -3.145 1.00 84.00 87 ALA A CA 1
ATOM 727 C C . ALA A 1 87 ? 17.379 -10.811 -2.467 1.00 84.00 87 ALA A C 1
ATOM 729 O O . ALA A 1 87 ? 18.336 -11.568 -2.635 1.00 84.00 87 ALA A O 1
ATOM 730 N N . LYS A 1 88 ? 17.428 -9.763 -1.631 1.00 82.81 88 LYS A N 1
ATOM 731 C CA . LYS A 1 88 ? 18.624 -9.426 -0.839 1.00 82.81 88 LYS A CA 1
ATOM 732 C C . LYS A 1 88 ? 19.053 -10.563 0.085 1.00 82.81 88 LYS A C 1
ATOM 734 O O . LYS A 1 88 ? 20.229 -10.912 0.090 1.00 82.81 88 LYS A O 1
ATOM 739 N N . HIS A 1 89 ? 18.120 -11.170 0.822 1.00 84.88 89 HIS A N 1
ATOM 740 C CA . HIS A 1 89 ? 18.437 -12.296 1.709 1.00 84.88 89 HIS A CA 1
ATOM 741 C C . HIS A 1 89 ? 18.943 -13.519 0.939 1.00 84.88 89 HIS A C 1
ATOM 743 O O . HIS A 1 89 ? 19.940 -14.121 1.332 1.00 84.88 89 HIS A O 1
ATOM 749 N N . ARG A 1 90 ? 18.309 -13.864 -0.191 1.00 85.50 90 ARG A N 1
ATOM 750 C CA . ARG A 1 90 ? 18.780 -14.966 -1.048 1.00 85.50 90 ARG A CA 1
ATOM 751 C C . ARG A 1 90 ? 20.186 -14.712 -1.591 1.00 85.50 90 ARG A C 1
ATOM 753 O O . ARG A 1 90 ? 20.983 -15.643 -1.653 1.00 85.50 90 ARG A O 1
ATOM 760 N N . ALA A 1 91 ? 20.488 -13.473 -1.979 1.00 80.12 91 ALA A N 1
ATOM 761 C CA . ALA A 1 91 ? 21.821 -13.092 -2.429 1.00 80.12 91 ALA A CA 1
ATOM 762 C C . ALA A 1 91 ? 22.846 -13.185 -1.289 1.00 80.12 91 ALA A C 1
ATOM 764 O O . ALA A 1 91 ? 23.888 -13.803 -1.474 1.00 80.12 91 ALA A O 1
ATOM 765 N N . TRP A 1 92 ? 22.535 -12.650 -0.103 1.00 77.38 92 TRP A N 1
ATOM 766 C CA . TRP A 1 92 ? 23.416 -12.724 1.067 1.00 77.38 92 TRP A CA 1
ATOM 767 C C . TRP A 1 92 ? 23.788 -14.169 1.419 1.00 77.38 92 TRP A C 1
ATOM 769 O O . TRP A 1 92 ? 24.973 -14.495 1.453 1.00 77.38 92 TRP A O 1
ATOM 779 N N . ASN A 1 93 ? 22.789 -15.044 1.570 1.00 81.75 93 ASN A N 1
ATOM 780 C CA . ASN A 1 93 ? 22.993 -16.449 1.936 1.00 81.75 93 ASN A CA 1
ATOM 781 C C . ASN A 1 93 ? 23.778 -17.236 0.872 1.00 81.75 93 ASN A C 1
ATOM 783 O O . ASN A 1 93 ? 24.418 -18.231 1.190 1.00 81.75 93 ASN A O 1
ATOM 787 N N . ARG A 1 94 ? 23.746 -16.811 -0.400 1.00 78.62 94 ARG A N 1
ATOM 788 C CA . ARG A 1 94 ? 24.548 -17.431 -1.468 1.00 78.62 94 ARG A CA 1
ATOM 789 C C . ARG A 1 94 ? 26.044 -17.135 -1.318 1.00 78.62 94 ARG A C 1
ATOM 791 O O . ARG A 1 94 ? 26.855 -17.956 -1.732 1.00 78.62 94 ARG A O 1
ATOM 798 N N . PHE A 1 95 ? 26.403 -15.971 -0.777 1.00 78.56 95 PHE A N 1
ATOM 799 C CA . PHE A 1 95 ? 27.795 -15.521 -0.661 1.00 78.56 95 PHE A CA 1
ATOM 800 C C . PHE A 1 95 ? 28.372 -15.649 0.760 1.00 78.56 95 PHE A C 1
ATOM 802 O O . PHE A 1 95 ? 29.581 -15.515 0.920 1.00 78.56 95 PHE A O 1
ATOM 809 N N . HIS A 1 96 ? 27.534 -15.922 1.767 1.00 69.12 96 HIS A N 1
ATOM 810 C CA . HIS A 1 96 ? 27.921 -16.079 3.174 1.00 69.12 96 HIS A CA 1
ATOM 811 C C . HIS A 1 96 ? 27.135 -17.243 3.819 1.00 69.12 96 HIS A C 1
ATOM 813 O O . HIS A 1 96 ? 26.120 -16.984 4.472 1.00 69.12 96 HIS A O 1
ATOM 819 N N . PRO A 1 97 ? 27.538 -18.505 3.566 1.00 64.38 97 PRO A N 1
ATOM 820 C CA . PRO A 1 97 ? 26.892 -19.698 4.120 1.00 64.38 97 PRO A CA 1
ATOM 821 C C . PRO A 1 97 ? 27.146 -19.896 5.620 1.00 64.38 97 PRO A C 1
ATOM 823 O O . PRO A 1 97 ? 28.223 -19.482 6.108 1.00 64.38 97 PRO A O 1
#

Sequence (97 aa):
MTDALVQTVETFHAPQWGSVTYLKVYTPDYKPLSWLQVWQAFTDVYPDRWAIELYPPAKELVNDTHVYHLWMLPEGWMPLDRMNLAAKHRAWNRFHP

Mean predicted aligned error: 4.57 Å

Solvent-accessible surface area (backbone atoms only — not comparable to full-atom values): 6010 Å² total; per-residue (Å²): 133,79,75,55,43,76,42,82,76,53,74,48,80,39,98,92,58,43,58,29,35,39,33,40,39,32,32,96,82,43,51,82,71,52,71,69,54,52,51,48,47,47,38,77,76,41,70,88,59,49,64,47,72,81,84,65,60,80,94,66,62,82,82,91,62,47,63,45,60,35,41,30,45,32,87,88,61,73,72,56,65,95,71,28,66,68,56,45,52,56,52,48,51,75,79,57,123

Foldseek 3Di:
DDQKDKDWDDWDQDPVFGIKTKIKIAHPVQDADDPVRSVCNCCVVVVQWDWDFDDDDPVPDDDPTRIGIIIIGDPPDDDDCVPDVVSVVVVCVVVPD

pLDDT: mean 91.92, std 8.01, range [55.03, 98.38]

Radius of gyration: 15.57 Å; Cα contacts (8 Å, |Δi|>4): 131; chains: 1; bounding box: 44×38×29 Å